Protein AF-A0A8T7AJW6-F1 (afdb_monomer_lite)

Foldseek 3Di:
DPVLQVLLVVVLVVVVVPDPDDDDDPPRPSNVCSVLVSCVVVVVCPVSVVVCVVPPDDPPDPDDDPPPPPPPDDD

Secondary structure (DSSP, 8-state):
--HHHHHHHHHHHHHHTT-------TT-HHHHHHHHHHHHHTT-SGGGHHHHHHHPPPPSSS-------------

Sequence (75 aa):
PNRNGINAAFLTMAIGAGMTSAITSPLHAEVMQAVMGADVMMGHDPDCASWIRKYREPSAEGRGRGGRKRRRRRV

Structure (mmCIF, N/CA/C/O backbone):
data_AF-A0A8T7AJW6-F1
#
_entry.id   AF-A0A8T7AJW6-F1
#
loop_
_atom_site.group_PDB
_atom_site.id
_atom_site.type_symbol
_atom_site.label_atom_id
_atom_site.label_alt_id
_atom_site.label_comp_id
_atom_site.label_asym_id
_atom_site.label_entity_id
_atom_site.label_seq_id
_atom_site.pdbx_PDB_ins_code
_atom_site.Cartn_x
_atom_site.Cartn_y
_atom_site.Cartn_z
_atom_site.occupancy
_atom_site.B_iso_or_equiv
_atom_site.auth_seq_id
_atom_site.auth_comp_id
_atom_site.auth_asym_id
_atom_site.auth_atom_id
_atom_site.pdbx_PDB_model_num
ATOM 1 N N . PRO A 1 1 ? 15.498 14.014 -8.628 1.00 88.94 1 PRO A N 1
ATOM 2 C CA . PRO A 1 1 ? 14.636 14.979 -7.893 1.00 88.94 1 PRO A CA 1
ATOM 3 C C . PRO A 1 1 ? 13.374 14.276 -7.361 1.00 88.94 1 PRO A C 1
ATOM 5 O O . PRO A 1 1 ? 12.974 13.302 -7.986 1.00 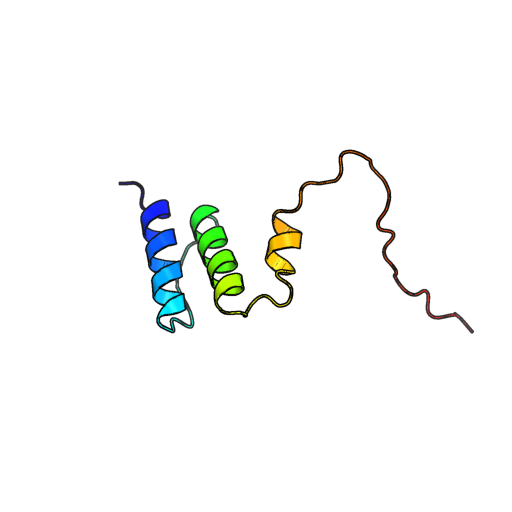88.94 1 PRO A O 1
ATOM 8 N N . ASN A 1 2 ? 12.810 14.702 -6.219 1.00 91.00 2 ASN A N 1
ATOM 9 C CA . ASN A 1 2 ? 11.605 14.138 -5.565 1.00 91.00 2 ASN A CA 1
ATOM 10 C C . ASN A 1 2 ? 11.461 12.595 -5.626 1.00 91.00 2 ASN A C 1
ATOM 12 O O . ASN A 1 2 ? 10.485 12.055 -6.148 1.00 91.00 2 ASN A O 1
ATOM 16 N N . ARG A 1 3 ? 12.461 11.866 -5.107 1.00 94.06 3 ARG A N 1
ATOM 17 C CA . ARG A 1 3 ? 12.502 10.395 -5.209 1.00 94.06 3 ARG A CA 1
ATOM 18 C C . ARG A 1 3 ? 11.373 9.697 -4.444 1.00 94.06 3 ARG A C 1
ATOM 20 O O . ARG A 1 3 ? 10.932 8.636 -4.863 1.00 94.06 3 ARG A O 1
ATOM 27 N N . ASN A 1 4 ? 10.884 10.290 -3.359 1.00 94.31 4 ASN A N 1
ATOM 28 C CA . ASN A 1 4 ? 9.839 9.667 -2.546 1.00 94.31 4 ASN A CA 1
ATOM 29 C C . ASN A 1 4 ? 8.496 9.628 -3.284 1.00 94.31 4 ASN A C 1
ATOM 31 O O . ASN A 1 4 ? 7.828 8.599 -3.250 1.00 94.31 4 ASN A O 1
ATOM 35 N N . GLY A 1 5 ? 8.150 10.689 -4.023 1.00 94.62 5 GLY A N 1
ATOM 36 C CA . GLY A 1 5 ? 6.936 10.714 -4.843 1.00 94.62 5 GLY A CA 1
ATOM 37 C C . GLY A 1 5 ? 6.943 9.657 -5.953 1.00 94.62 5 GLY A C 1
ATOM 38 O O . GLY A 1 5 ? 5.968 8.928 -6.117 1.00 94.62 5 GLY A O 1
ATOM 39 N N . ILE A 1 6 ? 8.059 9.515 -6.677 1.00 96.31 6 ILE A N 1
ATOM 40 C CA . ILE A 1 6 ? 8.165 8.492 -7.732 1.00 96.31 6 ILE A CA 1
ATOM 41 C C . ILE A 1 6 ? 8.235 7.072 -7.159 1.00 96.31 6 ILE A C 1
ATOM 43 O O . ILE A 1 6 ? 7.620 6.170 -7.717 1.00 96.31 6 ILE A O 1
ATOM 47 N N . ASN A 1 7 ? 8.908 6.867 -6.021 1.00 95.56 7 ASN A N 1
ATOM 48 C CA . ASN A 1 7 ? 8.943 5.567 -5.349 1.00 95.56 7 ASN A CA 1
ATOM 49 C C . ASN A 1 7 ? 7.546 5.149 -4.870 1.00 95.56 7 ASN A C 1
ATOM 51 O O . ASN A 1 7 ? 7.187 3.985 -5.010 1.00 95.56 7 ASN A O 1
ATOM 55 N N . ALA A 1 8 ? 6.751 6.087 -4.347 1.00 96.69 8 ALA A N 1
ATOM 56 C CA . ALA A 1 8 ? 5.366 5.837 -3.958 1.00 96.69 8 ALA A CA 1
ATOM 57 C C . ALA A 1 8 ? 4.522 5.356 -5.152 1.00 96.69 8 ALA A C 1
ATOM 59 O O . ALA A 1 8 ? 3.866 4.322 -5.056 1.00 96.69 8 ALA A O 1
ATOM 60 N N . ALA A 1 9 ? 4.602 6.048 -6.294 1.00 97.06 9 ALA A N 1
ATOM 61 C CA . ALA A 1 9 ? 3.888 5.659 -7.512 1.00 97.06 9 ALA A CA 1
ATOM 62 C C . ALA A 1 9 ? 4.382 4.325 -8.104 1.00 97.06 9 ALA A C 1
ATOM 64 O O . ALA A 1 9 ? 3.586 3.513 -8.566 1.00 97.06 9 ALA A O 1
ATOM 65 N N . PHE A 1 10 ? 5.693 4.076 -8.082 1.00 96.69 10 PHE A N 1
ATOM 66 C CA . PHE A 1 10 ? 6.263 2.809 -8.539 1.00 96.69 10 PHE A CA 1
ATOM 67 C C . PHE A 1 10 ? 5.770 1.632 -7.690 1.00 96.69 10 PHE A C 1
ATOM 69 O O . PHE A 1 10 ? 5.368 0.609 -8.239 1.00 96.69 10 PHE A O 1
ATOM 76 N N . LEU A 1 11 ? 5.771 1.780 -6.362 1.00 97.06 11 LEU A N 1
ATOM 77 C CA . LEU A 1 11 ? 5.372 0.712 -5.447 1.00 97.06 11 LEU A CA 1
ATOM 78 C C . LEU A 1 11 ? 3.894 0.343 -5.592 1.00 97.06 11 LEU A C 1
ATOM 80 O O . LEU A 1 11 ? 3.593 -0.845 -5.653 1.00 97.06 11 LEU A O 1
ATOM 84 N N . THR A 1 12 ? 2.979 1.312 -5.702 1.00 97.25 12 THR A N 1
ATOM 85 C CA . THR A 1 12 ? 1.549 1.003 -5.898 1.00 97.25 12 THR A CA 1
ATOM 86 C C . THR A 1 12 ? 1.310 0.223 -7.188 1.00 97.25 12 THR A C 1
ATOM 88 O O . THR A 1 12 ? 0.614 -0.791 -7.176 1.00 97.25 12 THR A O 1
ATOM 91 N N . MET A 1 13 ? 1.930 0.655 -8.290 1.00 98.19 13 MET A N 1
ATOM 92 C CA . MET A 1 13 ? 1.816 -0.020 -9.585 1.00 98.19 13 MET A CA 1
ATOM 93 C C . MET A 1 13 ? 2.424 -1.421 -9.553 1.00 98.19 13 MET A C 1
ATOM 95 O O . MET A 1 13 ? 1.836 -2.363 -10.078 1.00 98.19 13 MET A O 1
ATOM 99 N N . ALA A 1 14 ? 3.586 -1.578 -8.921 1.00 98.06 14 ALA A N 1
ATOM 100 C CA . ALA A 1 14 ? 4.252 -2.867 -8.846 1.00 98.06 14 ALA A CA 1
ATOM 101 C C . ALA A 1 14 ? 3.492 -3.869 -7.961 1.00 98.06 14 ALA A C 1
ATOM 103 O O . ALA A 1 14 ? 3.395 -5.039 -8.324 1.00 98.06 14 ALA A O 1
ATOM 104 N N . ILE A 1 15 ? 2.899 -3.420 -6.848 1.00 98.00 15 ILE A N 1
ATOM 105 C CA . ILE A 1 15 ? 2.002 -4.240 -6.015 1.00 98.00 15 ILE A CA 1
ATOM 106 C C . ILE A 1 15 ? 0.780 -4.683 -6.830 1.00 98.00 15 ILE A C 1
ATOM 108 O O . ILE A 1 15 ? 0.464 -5.870 -6.847 1.00 98.00 15 ILE A O 1
ATOM 112 N N . GLY A 1 16 ? 0.159 -3.770 -7.588 1.00 97.31 16 GLY A N 1
ATOM 113 C CA . GLY A 1 16 ? -0.938 -4.109 -8.504 1.00 97.31 16 GLY A CA 1
ATOM 114 C C . GLY A 1 16 ? -0.546 -5.119 -9.593 1.00 97.31 16 GLY A C 1
ATOM 115 O O . GLY A 1 16 ? -1.383 -5.895 -10.045 1.00 97.31 16 GLY A O 1
ATOM 116 N N . ALA A 1 17 ? 0.734 -5.159 -9.973 1.00 98.06 17 ALA A N 1
ATOM 117 C CA . ALA A 1 17 ? 1.298 -6.130 -10.911 1.00 98.06 17 ALA A CA 1
ATOM 118 C C . ALA A 1 17 ? 1.778 -7.446 -10.255 1.00 98.06 17 ALA A C 1
ATOM 120 O O . ALA A 1 17 ? 2.333 -8.298 -10.947 1.00 98.06 17 ALA A O 1
ATOM 121 N N . GLY A 1 18 ? 1.580 -7.634 -8.945 1.00 96.88 18 GLY A N 1
ATOM 122 C CA . GLY A 1 18 ? 1.916 -8.874 -8.234 1.00 96.88 18 GLY A CA 1
ATOM 123 C C . GLY A 1 18 ? 3.231 -8.858 -7.446 1.00 96.88 18 GLY A C 1
ATOM 124 O O . GLY A 1 18 ? 3.734 -9.920 -7.080 1.00 96.88 18 GLY A O 1
ATOM 125 N N . MET A 1 19 ? 3.809 -7.687 -7.157 1.00 97.25 19 MET A N 1
ATOM 126 C CA . MET A 1 19 ? 4.946 -7.578 -6.234 1.00 97.25 19 MET A CA 1
ATOM 127 C C . MET A 1 19 ? 4.555 -8.050 -4.826 1.00 97.25 19 MET A C 1
ATOM 129 O O . MET A 1 19 ? 3.621 -7.530 -4.225 1.00 97.25 19 MET A O 1
ATOM 133 N N . THR A 1 20 ? 5.312 -9.003 -4.278 1.00 94.38 20 THR A N 1
ATOM 134 C CA . THR A 1 20 ? 5.049 -9.603 -2.955 1.00 94.38 20 THR A CA 1
ATOM 135 C C . THR A 1 20 ? 5.926 -9.041 -1.835 1.00 94.38 20 THR A C 1
ATOM 137 O O . THR A 1 20 ? 5.604 -9.199 -0.661 1.00 94.38 20 THR A O 1
ATOM 140 N N . SER A 1 21 ? 7.051 -8.403 -2.173 1.00 95.19 21 SER A N 1
ATOM 141 C CA . SER A 1 21 ? 7.975 -7.795 -1.209 1.00 95.19 21 SER A CA 1
ATOM 142 C C . SER A 1 21 ? 8.805 -6.679 -1.848 1.00 95.19 21 SER A C 1
ATOM 144 O O . SER A 1 21 ? 9.008 -6.663 -3.063 1.00 95.19 21 SER A O 1
ATOM 146 N N . ALA A 1 22 ? 9.295 -5.744 -1.029 1.00 94.69 22 ALA A N 1
ATOM 147 C CA . ALA A 1 22 ? 10.143 -4.640 -1.469 1.00 94.69 22 ALA A CA 1
ATOM 148 C C . ALA A 1 22 ? 11.175 -4.260 -0.396 1.00 94.69 22 ALA A C 1
ATOM 150 O O . ALA A 1 22 ? 10.851 -4.186 0.790 1.00 94.69 22 ALA A O 1
ATOM 151 N N . ILE A 1 23 ? 12.406 -3.957 -0.817 1.00 95.94 23 ILE A N 1
ATOM 152 C CA . ILE A 1 23 ? 13.424 -3.334 0.040 1.00 95.94 23 ILE A CA 1
ATOM 153 C C . ILE A 1 23 ? 13.264 -1.819 -0.086 1.00 95.94 23 ILE A C 1
ATOM 155 O O . ILE A 1 23 ? 13.543 -1.240 -1.135 1.00 95.94 23 ILE A O 1
ATOM 159 N N . THR A 1 24 ? 12.792 -1.167 0.973 1.00 93.00 24 THR A N 1
ATOM 160 C CA . THR A 1 24 ? 12.596 0.287 1.012 1.00 93.00 24 THR A CA 1
ATOM 161 C C . THR A 1 24 ? 12.738 0.822 2.437 1.00 93.00 24 THR A C 1
ATOM 163 O O . THR A 1 24 ? 12.776 0.058 3.400 1.00 93.00 24 THR A O 1
ATOM 166 N N . SER A 1 25 ? 12.828 2.143 2.579 1.00 92.62 25 SER A N 1
ATOM 167 C CA . SER A 1 25 ? 12.876 2.801 3.884 1.00 92.62 25 SER A CA 1
ATOM 168 C C . SER A 1 25 ? 11.455 3.007 4.429 1.00 92.62 25 SER A C 1
ATOM 170 O O . SER A 1 25 ? 10.682 3.750 3.816 1.00 92.62 25 SER A O 1
ATOM 172 N N . PRO A 1 26 ? 11.101 2.432 5.596 1.00 92.00 26 PRO A N 1
ATOM 173 C CA . PRO A 1 26 ? 9.785 2.623 6.211 1.00 92.00 26 PRO A CA 1
ATOM 174 C C . PRO A 1 26 ? 9.623 4.006 6.866 1.00 92.00 26 PRO A C 1
ATOM 176 O O . PRO A 1 26 ? 8.542 4.343 7.342 1.00 92.00 26 PRO A O 1
ATOM 179 N N . LEU A 1 27 ? 10.692 4.810 6.917 1.00 95.25 27 LEU A N 1
ATOM 180 C CA . LEU A 1 27 ? 10.693 6.140 7.535 1.00 95.25 27 LEU A CA 1
ATOM 181 C C . LEU A 1 27 ? 10.108 7.223 6.619 1.00 95.25 27 LEU A C 1
ATOM 183 O O . LEU A 1 27 ? 9.831 8.330 7.076 1.00 95.25 27 LEU A O 1
ATOM 187 N N . HIS A 1 28 ? 9.921 6.926 5.331 1.00 95.12 28 HIS A N 1
ATOM 188 C CA . HIS A 1 28 ? 9.301 7.853 4.390 1.00 95.12 28 HIS A CA 1
ATOM 189 C C . HIS A 1 28 ? 7.786 7.659 4.395 1.00 95.12 28 HIS A C 1
ATOM 191 O O . HIS A 1 28 ? 7.271 6.611 3.992 1.00 95.12 28 HIS A O 1
ATOM 197 N N . ALA A 1 29 ? 7.069 8.677 4.872 1.00 94.94 29 ALA A N 1
ATOM 198 C CA . ALA A 1 29 ? 5.623 8.625 5.044 1.00 94.94 29 ALA A CA 1
ATOM 199 C C . ALA A 1 29 ? 4.897 8.373 3.716 1.00 94.94 29 ALA A C 1
ATOM 201 O O . ALA A 1 29 ? 3.941 7.603 3.686 1.00 94.94 29 ALA A O 1
ATOM 202 N N . GLU A 1 30 ? 5.390 8.949 2.620 1.00 95.88 30 GLU A N 1
ATOM 203 C CA . GLU A 1 30 ? 4.830 8.804 1.275 1.00 95.88 30 GLU A CA 1
ATOM 204 C C . GLU A 1 30 ? 4.908 7.354 0.787 1.00 95.88 30 GLU A C 1
ATOM 206 O O . GLU A 1 30 ? 3.943 6.826 0.237 1.00 95.88 30 GLU A O 1
ATOM 211 N N . VAL A 1 31 ? 6.036 6.686 1.048 1.00 95.88 31 VAL A N 1
ATOM 212 C CA . VAL A 1 31 ? 6.248 5.269 0.718 1.00 95.88 31 VAL A CA 1
ATOM 213 C C . VAL A 1 31 ? 5.303 4.390 1.531 1.00 95.88 31 VAL A C 1
ATOM 215 O O . VAL A 1 31 ? 4.612 3.544 0.970 1.00 95.88 31 VAL A O 1
ATOM 218 N N . MET A 1 32 ? 5.225 4.605 2.846 1.00 96.62 32 MET A N 1
ATOM 219 C CA . MET A 1 32 ? 4.343 3.805 3.700 1.00 96.62 32 MET A CA 1
ATOM 220 C C . MET A 1 32 ? 2.864 4.033 3.384 1.00 96.62 32 MET A C 1
ATOM 222 O O . MET A 1 32 ? 2.076 3.095 3.452 1.00 96.62 32 MET A O 1
ATOM 226 N N . GLN A 1 33 ? 2.475 5.260 3.037 1.00 97.12 33 GLN A N 1
ATOM 227 C CA . GLN A 1 33 ? 1.120 5.578 2.596 1.00 97.12 33 GLN A CA 1
ATOM 228 C C . GLN A 1 33 ? 0.770 4.875 1.286 1.00 97.12 33 GLN A C 1
ATOM 230 O O . GLN A 1 33 ? -0.321 4.322 1.183 1.00 97.12 33 GLN A O 1
ATOM 235 N N . ALA A 1 34 ? 1.694 4.851 0.324 1.00 97.06 34 ALA A N 1
ATOM 236 C CA . ALA A 1 34 ? 1.530 4.108 -0.919 1.00 97.06 34 ALA A CA 1
A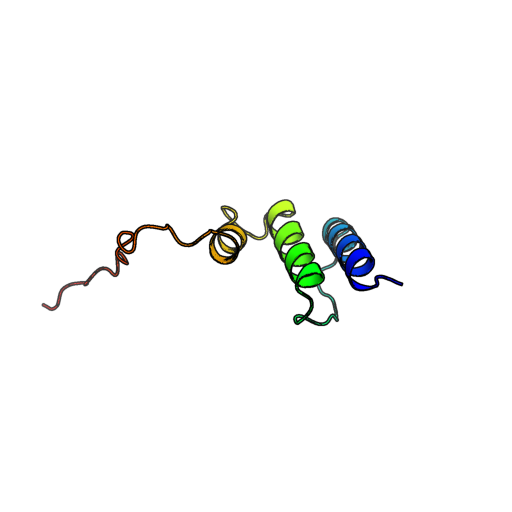TOM 237 C C . ALA A 1 34 ? 1.327 2.608 -0.674 1.00 97.06 34 ALA A C 1
ATOM 239 O O . ALA A 1 34 ? 0.387 2.040 -1.219 1.00 97.06 34 ALA A O 1
ATOM 240 N N . VAL A 1 35 ? 2.145 1.987 0.183 1.00 96.94 35 VAL A N 1
ATOM 241 C CA . VAL A 1 35 ? 2.010 0.559 0.525 1.00 96.94 35 VAL A CA 1
ATOM 242 C C . VAL A 1 35 ? 0.648 0.268 1.159 1.00 96.94 35 VAL A C 1
ATOM 244 O O . VAL A 1 35 ? -0.089 -0.565 0.650 1.00 96.94 35 VAL A O 1
ATOM 247 N N . MET A 1 36 ? 0.253 1.006 2.201 1.00 97.56 36 MET A N 1
ATOM 248 C CA . MET A 1 36 ? -1.048 0.781 2.853 1.00 97.56 36 MET A CA 1
ATOM 249 C C . MET A 1 36 ? -2.233 1.077 1.929 1.00 97.56 36 MET A C 1
ATOM 251 O O . MET A 1 36 ? -3.263 0.419 2.012 1.00 97.56 36 MET A O 1
ATOM 255 N N . GLY A 1 37 ? -2.111 2.089 1.066 1.00 97.75 37 GLY A N 1
ATOM 256 C CA . GLY A 1 37 ? -3.135 2.400 0.073 1.00 97.75 37 GLY A CA 1
ATOM 257 C C . GLY A 1 37 ? -3.267 1.277 -0.953 1.00 97.75 37 GLY A C 1
ATOM 258 O O . GLY A 1 37 ? -4.381 0.892 -1.293 1.00 97.75 37 GLY A O 1
ATOM 259 N N . ALA A 1 38 ? -2.144 0.708 -1.398 1.00 97.94 38 ALA A N 1
ATOM 260 C CA . ALA A 1 38 ? -2.143 -0.464 -2.263 1.00 97.94 38 ALA A CA 1
ATOM 261 C C . ALA A 1 38 ? -2.761 -1.681 -1.560 1.00 97.94 38 ALA A C 1
ATOM 263 O O . ALA A 1 38 ? -3.589 -2.352 -2.164 1.00 97.94 38 ALA A O 1
ATOM 264 N N . ASP A 1 39 ? -2.457 -1.919 -0.282 1.00 97.50 39 ASP A N 1
ATOM 265 C CA . ASP A 1 39 ? -3.056 -3.013 0.495 1.00 97.50 39 ASP A CA 1
ATOM 266 C C . ASP A 1 39 ? -4.584 -2.895 0.591 1.00 97.50 39 ASP A C 1
ATOM 268 O O . ASP A 1 39 ? -5.287 -3.897 0.463 1.00 97.50 39 ASP A O 1
ATOM 272 N N . VAL A 1 40 ? -5.119 -1.678 0.745 1.00 97.94 40 VAL A N 1
ATOM 273 C CA . VAL A 1 40 ? -6.570 -1.435 0.668 1.00 97.94 40 VAL A CA 1
ATOM 274 C C . VAL A 1 40 ? -7.111 -1.825 -0.709 1.00 97.94 40 VAL A C 1
ATOM 276 O O . VAL A 1 40 ? -8.079 -2.577 -0.800 1.00 97.94 40 VAL A O 1
ATOM 279 N N . MET A 1 41 ? -6.479 -1.351 -1.786 1.00 97.44 41 MET A N 1
ATOM 280 C CA . MET A 1 41 ? -6.954 -1.588 -3.156 1.00 97.44 41 MET A CA 1
ATOM 281 C C . MET A 1 41 ? -6.840 -3.057 -3.587 1.00 97.44 41 MET A C 1
ATOM 283 O O . MET A 1 41 ? -7.667 -3.527 -4.363 1.00 97.44 41 MET A O 1
ATOM 287 N N . MET A 1 42 ? -5.856 -3.790 -3.063 1.00 97.50 42 MET A N 1
ATOM 288 C CA . MET A 1 42 ? -5.655 -5.218 -3.332 1.00 97.50 42 MET A CA 1
ATOM 289 C C . MET A 1 42 ? -6.480 -6.132 -2.412 1.00 97.50 42 MET A C 1
ATOM 291 O O . MET A 1 42 ? -6.419 -7.352 -2.547 1.00 97.50 42 MET A O 1
ATOM 295 N N . GLY A 1 43 ? -7.252 -5.573 -1.472 1.00 96.69 43 GLY A N 1
ATOM 296 C CA . GLY A 1 43 ? -8.051 -6.348 -0.517 1.00 96.69 43 GLY A CA 1
ATOM 297 C C . GLY A 1 43 ? -7.233 -7.016 0.596 1.00 96.69 43 GLY A C 1
ATOM 298 O O . GLY A 1 43 ? -7.735 -7.907 1.278 1.00 96.69 43 GLY A O 1
ATOM 299 N N . HIS A 1 44 ? -5.985 -6.590 0.799 1.00 97.06 44 HIS A N 1
ATOM 300 C CA . HIS A 1 44 ? -5.114 -7.061 1.878 1.00 97.06 44 HIS A CA 1
ATOM 301 C C . HIS A 1 44 ? -5.386 -6.363 3.223 1.00 97.06 44 HIS A C 1
ATOM 303 O O . HIS A 1 44 ? -4.931 -6.851 4.257 1.00 97.06 44 HIS A O 1
ATOM 309 N N . ASP A 1 45 ? -6.144 -5.259 3.233 1.00 97.88 45 ASP A N 1
ATOM 310 C CA . ASP A 1 45 ? -6.649 -4.598 4.447 1.00 97.88 45 ASP A CA 1
ATOM 311 C C . ASP A 1 45 ? -8.179 -4.767 4.568 1.00 97.88 45 ASP A C 1
ATOM 313 O O . ASP A 1 45 ? -8.934 -3.906 4.101 1.00 97.88 45 ASP A O 1
ATOM 317 N N . PRO A 1 46 ? -8.668 -5.871 5.173 1.00 97.50 46 PRO A N 1
ATOM 318 C CA . PRO A 1 46 ? -10.095 -6.090 5.383 1.00 97.50 46 PRO A CA 1
ATOM 319 C C . PRO A 1 46 ? -10.754 -4.916 6.113 1.00 97.50 46 PRO A C 1
ATOM 321 O O . PRO A 1 46 ? -10.223 -4.401 7.101 1.00 97.50 46 PRO A O 1
ATOM 324 N N . ASP A 1 47 ? -11.917 -4.494 5.614 1.00 97.25 47 ASP A N 1
ATOM 325 C CA . ASP A 1 47 ? -12.687 -3.351 6.127 1.00 97.25 47 ASP A CA 1
ATOM 326 C C . ASP A 1 47 ? -11.903 -2.022 6.177 1.00 97.25 47 ASP A C 1
ATOM 328 O O . ASP A 1 47 ? -12.277 -1.105 6.916 1.00 97.25 47 ASP A O 1
ATOM 332 N N . CYS A 1 48 ? -10.797 -1.911 5.430 1.00 97.56 48 CYS A N 1
ATOM 333 C CA . CYS A 1 48 ? -9.861 -0.785 5.498 1.00 97.56 48 CYS A CA 1
ATOM 334 C C . CYS A 1 48 ? -9.387 -0.503 6.941 1.00 97.56 48 CYS A C 1
ATOM 336 O O . CYS A 1 48 ? -9.148 0.651 7.323 1.00 97.56 48 CYS A O 1
ATOM 338 N N 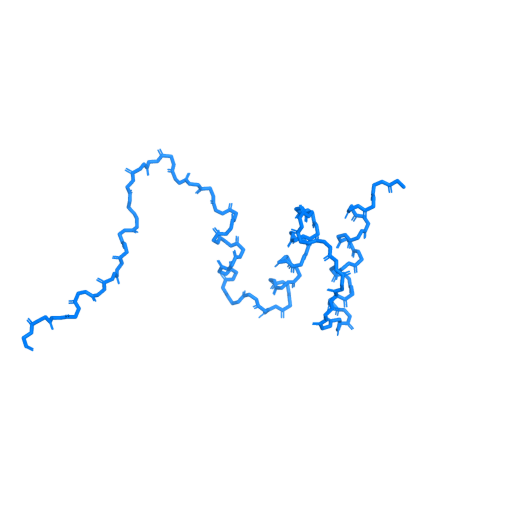. ALA A 1 49 ? -9.341 -1.532 7.795 1.00 97.50 49 ALA A N 1
ATOM 339 C CA . ALA A 1 49 ? -9.197 -1.369 9.236 1.00 97.50 49 ALA A CA 1
ATOM 340 C C . ALA A 1 49 ? -7.856 -0.728 9.618 1.00 97.50 49 ALA A C 1
ATOM 342 O O . ALA A 1 49 ? -7.802 0.132 10.508 1.00 97.50 49 ALA A O 1
ATOM 343 N N . SER A 1 50 ? -6.774 -1.117 8.945 1.00 97.06 50 SER A N 1
ATOM 344 C CA . SER A 1 50 ? -5.435 -0.576 9.175 1.00 97.06 50 SER A CA 1
ATOM 345 C C . SER A 1 50 ? -5.344 0.871 8.706 1.00 97.06 50 SER A C 1
ATOM 347 O O . SER A 1 50 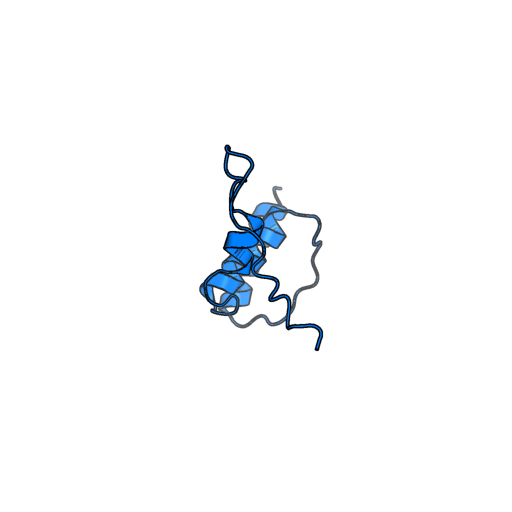? -4.828 1.715 9.448 1.00 97.06 50 SER A O 1
ATOM 349 N N . TRP A 1 51 ? -5.905 1.169 7.530 1.00 97.38 51 TRP A N 1
ATOM 350 C CA . TRP A 1 51 ? -5.981 2.521 6.982 1.00 97.38 51 TRP A CA 1
ATOM 351 C C . TRP A 1 51 ? -6.737 3.473 7.913 1.00 97.38 51 TRP A C 1
ATOM 353 O O . TRP A 1 51 ? -6.196 4.497 8.341 1.00 97.38 51 TRP A O 1
ATOM 363 N N . ILE A 1 52 ? -7.963 3.103 8.301 1.00 96.19 52 ILE A N 1
ATOM 364 C CA . ILE A 1 52 ? -8.806 3.905 9.195 1.00 96.19 52 ILE A CA 1
ATOM 365 C C . ILE A 1 52 ? -8.108 4.094 10.537 1.00 96.19 52 ILE A C 1
ATOM 367 O O . ILE A 1 52 ? -8.053 5.209 11.042 1.00 96.19 52 ILE A O 1
ATOM 371 N N . ARG A 1 53 ? -7.537 3.039 11.130 1.00 94.62 53 ARG A N 1
ATOM 372 C CA . ARG A 1 53 ? -6.843 3.158 12.420 1.00 94.62 53 ARG A CA 1
ATOM 373 C C . ARG A 1 53 ? -5.704 4.178 12.377 1.00 94.62 53 ARG A C 1
ATOM 375 O O . ARG A 1 53 ? -5.477 4.844 13.382 1.00 94.62 53 ARG A O 1
ATOM 382 N N . LYS A 1 54 ? -4.982 4.273 11.258 1.00 94.75 54 LYS A N 1
ATOM 383 C CA . LYS A 1 54 ? -3.824 5.163 11.133 1.00 94.75 54 LYS A CA 1
ATOM 384 C C . LYS A 1 54 ? -4.195 6.613 10.827 1.00 94.75 54 LYS A C 1
ATOM 386 O O . LYS A 1 54 ? -3.558 7.503 11.378 1.00 94.75 54 LYS A O 1
ATOM 391 N N . TYR A 1 55 ? -5.181 6.847 9.962 1.00 95.00 55 TYR A N 1
ATOM 392 C CA . TYR A 1 55 ? -5.515 8.194 9.473 1.00 95.00 55 TYR A CA 1
ATOM 393 C C . TYR A 1 55 ? -6.774 8.798 10.084 1.00 95.00 55 TYR A C 1
ATOM 395 O O . TYR A 1 55 ? -7.106 9.945 9.798 1.00 95.00 55 TYR A O 1
ATOM 403 N N . ARG A 1 56 ? -7.494 8.053 10.924 1.00 93.44 56 ARG A N 1
ATOM 404 C CA . ARG A 1 56 ? -8.632 8.602 11.652 1.00 93.44 56 ARG A CA 1
ATOM 405 C C . ARG A 1 56 ? -8.168 9.729 12.567 1.00 93.44 56 ARG A C 1
ATOM 407 O O . ARG A 1 56 ? -7.363 9.511 13.470 1.00 93.44 56 ARG A O 1
ATOM 414 N N . GLU A 1 57 ? -8.755 10.902 12.374 1.00 87.06 57 GLU A N 1
ATOM 415 C CA . GLU A 1 57 ? -8.568 12.033 13.272 1.00 87.06 57 GLU A CA 1
ATOM 416 C C . GLU A 1 57 ? -9.069 11.684 14.686 1.00 87.06 57 GLU A C 1
ATOM 418 O O . GLU A 1 57 ? -10.133 11.060 14.838 1.00 87.06 57 GLU A O 1
ATOM 423 N N . PRO A 1 58 ? -8.329 12.062 15.743 1.00 75.75 58 PRO A N 1
ATOM 424 C CA . PRO A 1 58 ? -8.844 11.993 17.102 1.00 75.75 58 PRO A CA 1
ATOM 425 C C . PRO A 1 58 ? -10.111 12.848 17.195 1.00 75.75 58 PRO A C 1
ATOM 427 O O . PRO A 1 58 ? -10.101 14.009 16.791 1.00 75.75 58 PRO A O 1
ATOM 430 N N . SER A 1 59 ? -11.209 12.300 17.723 1.00 77.12 59 SER A N 1
ATOM 431 C CA . SER A 1 59 ? -12.414 13.105 17.938 1.00 77.12 59 SER A CA 1
ATOM 432 C C . SER A 1 59 ? -12.096 14.249 18.901 1.00 77.12 59 SER A C 1
ATOM 434 O O . SER A 1 59 ? -11.534 14.006 19.969 1.00 77.12 59 SER A O 1
ATOM 436 N N . ALA A 1 60 ? -12.491 15.473 18.539 1.00 67.81 60 ALA A N 1
ATOM 437 C CA . ALA A 1 60 ? -12.272 16.681 19.340 1.00 67.81 60 ALA A CA 1
ATOM 438 C C . ALA A 1 60 ? -12.876 16.601 20.759 1.00 67.81 60 ALA A C 1
ATOM 440 O O . ALA A 1 60 ? -12.465 17.332 21.655 1.00 67.81 60 ALA A O 1
ATOM 441 N N . GLU A 1 61 ? -13.801 15.670 20.999 1.00 59.59 61 GLU A N 1
ATOM 442 C CA . GLU A 1 61 ? -14.298 15.346 22.330 1.00 59.59 61 GLU A CA 1
ATOM 443 C C . GLU A 1 61 ? -13.564 14.132 22.907 1.00 59.59 61 GLU A C 1
ATOM 445 O O . GLU A 1 61 ? -13.706 12.989 22.457 1.00 59.59 61 GLU A O 1
ATOM 450 N N . GLY A 1 62 ? -12.782 14.373 23.958 1.00 60.16 62 GLY A N 1
ATOM 451 C CA . GLY A 1 62 ? -12.248 13.318 24.804 1.00 60.16 62 GLY A CA 1
ATOM 452 C C . GLY A 1 62 ? -13.374 12.595 25.543 1.00 60.16 62 GLY A C 1
ATOM 453 O O . GLY A 1 62 ? -13.740 13.021 26.631 1.00 60.16 62 GLY A O 1
ATOM 454 N N . ARG A 1 63 ? -13.909 11.512 24.959 1.00 53.09 63 ARG A N 1
ATOM 455 C CA . ARG A 1 63 ? -14.562 10.336 25.586 1.00 53.09 63 ARG A CA 1
ATOM 456 C C . ARG A 1 63 ? -15.378 9.589 24.526 1.00 53.09 63 ARG A C 1
ATOM 458 O O . ARG A 1 63 ? -16.222 10.177 23.872 1.00 53.09 63 ARG A O 1
ATOM 465 N N . GLY A 1 64 ? -15.228 8.262 24.456 1.00 54.78 64 GLY A N 1
ATOM 466 C CA . GLY A 1 64 ? -16.341 7.420 23.993 1.00 54.78 64 GLY A CA 1
ATOM 467 C C . GLY A 1 64 ? -16.113 6.480 22.810 1.00 54.78 64 GLY A C 1
ATOM 468 O O . GLY A 1 64 ? -16.967 6.386 21.942 1.00 54.78 64 GLY A O 1
ATOM 469 N N . ARG A 1 65 ? -15.073 5.645 22.832 1.00 56.66 65 ARG A N 1
ATOM 470 C CA . ARG A 1 65 ? -15.262 4.220 22.493 1.00 56.66 65 ARG A CA 1
ATOM 471 C C . ARG A 1 65 ? -14.545 3.395 23.543 1.00 56.66 65 ARG A C 1
ATOM 473 O O . ARG A 1 65 ? -13.406 2.975 23.375 1.00 56.66 65 ARG A O 1
ATOM 480 N N . GLY A 1 66 ? -15.236 3.245 24.674 1.00 54.16 66 GLY A N 1
ATOM 481 C CA . GLY A 1 66 ? -14.846 2.346 25.745 1.00 54.16 66 GLY A CA 1
ATOM 482 C C . GLY A 1 66 ? -14.475 1.002 25.145 1.00 54.16 66 GLY A C 1
ATOM 483 O O . GLY A 1 66 ? -15.291 0.362 24.477 1.00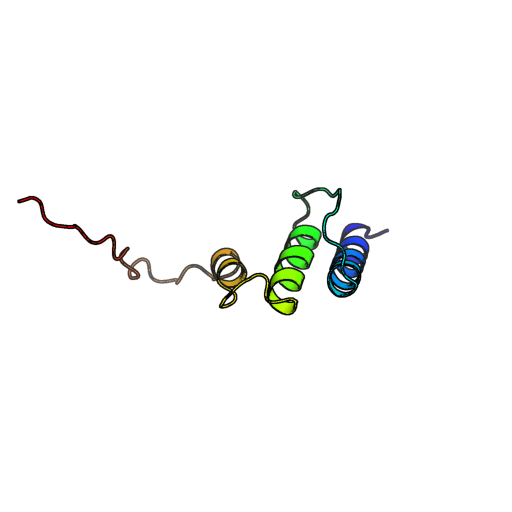 54.16 66 GLY A O 1
ATOM 484 N N . GLY A 1 67 ? -1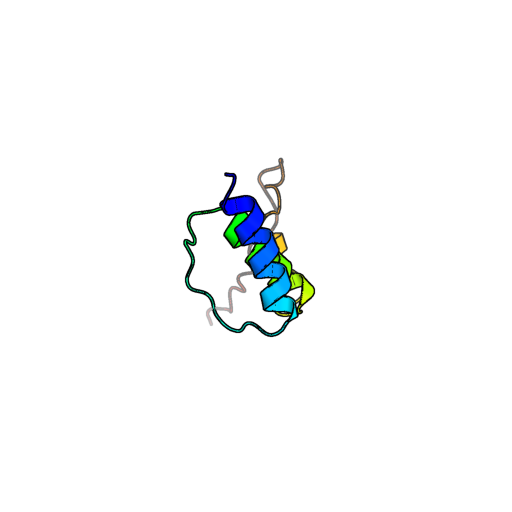3.220 0.607 25.353 1.00 54.31 67 GLY A N 1
ATOM 485 C CA . GLY A 1 67 ? -12.761 -0.724 25.027 1.00 54.31 67 GLY A CA 1
ATOM 486 C C . GLY A 1 67 ? -13.744 -1.707 25.638 1.00 54.31 67 GLY A C 1
ATOM 487 O O . GLY A 1 67 ? -13.837 -1.840 26.857 1.00 54.31 67 GLY A O 1
ATOM 488 N N . ARG A 1 68 ? -14.487 -2.400 24.775 1.00 59.66 68 ARG A N 1
ATOM 489 C CA . ARG A 1 68 ? -15.319 -3.553 25.108 1.00 59.66 68 ARG A CA 1
ATOM 490 C C . ARG A 1 68 ? -14.392 -4.718 25.464 1.00 59.66 68 ARG A C 1
ATOM 492 O O . ARG A 1 68 ? -14.466 -5.793 24.879 1.00 59.66 68 ARG A O 1
ATOM 499 N N . LYS A 1 69 ? -13.475 -4.511 26.415 1.00 57.88 69 LYS A N 1
ATOM 500 C CA . LYS A 1 69 ? -12.679 -5.566 27.024 1.00 57.88 69 LYS A CA 1
ATOM 501 C C . LYS A 1 69 ? -13.631 -6.275 27.971 1.00 57.88 69 LYS A C 1
ATOM 503 O O . LYS A 1 69 ? -13.798 -5.895 29.125 1.00 57.88 69 LYS A O 1
ATOM 508 N N . ARG A 1 70 ? -14.343 -7.253 27.400 1.00 56.66 70 ARG A N 1
ATOM 509 C CA . ARG A 1 70 ? -15.133 -8.268 28.094 1.00 56.66 70 ARG A CA 1
ATOM 510 C C . ARG A 1 70 ? -14.379 -8.687 29.354 1.00 56.66 70 ARG A C 1
ATOM 512 O O . ARG A 1 70 ? -13.447 -9.484 29.298 1.00 56.66 70 ARG A O 1
ATOM 519 N N . ARG A 1 71 ? -14.816 -8.150 30.489 1.00 56.91 71 ARG A N 1
ATOM 520 C CA . ARG A 1 71 ? -14.547 -8.660 31.826 1.00 56.91 71 ARG A CA 1
ATOM 521 C C . ARG A 1 71 ? -15.272 -10.005 31.903 1.00 56.91 71 ARG A C 1
ATOM 523 O O . ARG A 1 71 ? -16.406 -10.081 32.363 1.00 56.91 71 ARG A O 1
ATOM 530 N N . ARG A 1 72 ? -14.673 -11.050 31.313 1.00 60.78 72 ARG A N 1
ATOM 531 C CA . ARG A 1 72 ? -15.109 -12.432 31.526 1.00 60.78 72 ARG A CA 1
ATOM 532 C C . ARG A 1 72 ? -14.951 -12.688 33.024 1.00 60.78 72 ARG A C 1
ATOM 534 O O . ARG A 1 72 ? -13.864 -12.541 33.572 1.00 60.78 72 ARG A O 1
ATOM 541 N N . ARG A 1 73 ? -16.108 -12.891 33.651 1.00 56.81 73 ARG A N 1
ATOM 542 C CA . ARG A 1 73 ? -16.366 -13.125 35.070 1.00 56.81 73 ARG A CA 1
ATOM 543 C C . ARG A 1 73 ? -15.249 -13.916 35.755 1.00 56.81 73 ARG A C 1
ATOM 545 O O . ARG A 1 73 ? -14.918 -15.012 35.328 1.00 56.81 73 ARG A O 1
ATOM 552 N N . ARG A 1 74 ? -14.770 -13.357 36.866 1.00 54.00 74 ARG A N 1
ATOM 553 C CA . ARG A 1 74 ? -14.393 -14.120 38.058 1.00 54.00 74 ARG A CA 1
ATOM 554 C C . ARG A 1 74 ? -15.682 -14.769 38.578 1.00 54.00 74 ARG A C 1
ATOM 556 O O . ARG A 1 74 ? -16.552 -14.015 39.012 1.00 54.00 74 ARG A O 1
ATOM 563 N N . VAL A 1 75 ? -15.805 -16.086 38.441 1.00 54.84 75 VAL A N 1
ATOM 564 C CA . VAL A 1 75 ? -16.290 -17.059 39.442 1.00 54.84 75 VAL A CA 1
ATOM 565 C C . VAL A 1 75 ? -15.596 -18.366 39.095 1.00 54.84 75 VAL A C 1
ATOM 567 O O . VAL A 1 75 ? -15.644 -18.713 37.893 1.00 54.84 75 VAL A O 1
#

Radius of gyration: 17.62 Å; chains: 1; bounding box: 31×34×50 Å

pLDDT: mean 87.17, std 16.03, range [53.09, 98.19]